Protein AF-A0A175WHI4-F1 (afdb_monomer_lite)

Secondary structure (DSSP, 8-state):
---HHHHHHHHHHHHHHHHHHHH-TTS---HHHHHHHHHHHHHHHHHHHHHHHHH--HHHHHHHHHHH----S---------------PPPEEETTEEE-HHHHHHHHHHHHHHHHHHHHHHHHHHHHHHHHS---THHHHHSPPHHHHHHHHHHHHHHHHHHHHHHH-

Structure (mmCIF, N/CA/C/O backbone):
data_AF-A0A175WHI4-F1
#
_entry.id   AF-A0A175WHI4-F1
#
loop_
_atom_site.group_PDB
_atom_site.id
_atom_site.type_symbol
_atom_site.label_atom_id
_atom_site.label_alt_id
_atom_site.label_comp_id
_atom_site.label_asym_id
_atom_site.label_entity_id
_atom_site.label_seq_id
_atom_site.pdbx_PDB_ins_code
_atom_site.Cartn_x
_atom_site.Cartn_y
_atom_site.Cartn_z
_atom_site.occupancy
_atom_site.B_iso_or_equiv
_atom_site.auth_seq_id
_atom_site.auth_comp_id
_atom_site.auth_asym_id
_atom_site.auth_atom_id
_atom_site.pdbx_PDB_model_num
ATOM 1 N N . MET A 1 1 ? 3.659 -3.021 -19.270 1.00 61.06 1 MET A N 1
ATOM 2 C CA . MET A 1 1 ? 3.937 -1.779 -18.520 1.00 61.06 1 MET A CA 1
ATOM 3 C C . MET A 1 1 ? 3.034 -1.770 -17.300 1.00 61.06 1 MET A C 1
ATOM 5 O O . MET A 1 1 ? 1.854 -2.047 -17.476 1.00 61.06 1 MET A O 1
ATOM 9 N N . ILE A 1 2 ? 3.566 -1.547 -16.096 1.00 64.81 2 ILE A N 1
ATOM 10 C CA . ILE A 1 2 ? 2.748 -1.369 -14.886 1.00 64.81 2 ILE A CA 1
ATOM 11 C C . ILE A 1 2 ? 2.566 0.144 -14.706 1.00 64.81 2 ILE A C 1
ATOM 13 O O . ILE A 1 2 ? 3.517 0.794 -14.267 1.00 64.81 2 ILE A O 1
ATOM 17 N N . PRO A 1 3 ? 1.419 0.732 -15.092 1.00 72.88 3 PRO A N 1
ATOM 18 C CA . PRO A 1 3 ? 1.206 2.167 -14.945 1.00 72.88 3 PRO A CA 1
ATOM 19 C C . PRO A 1 3 ? 1.109 2.507 -13.457 1.00 72.88 3 PRO A C 1
ATOM 21 O O . PRO A 1 3 ? 0.132 2.144 -12.796 1.00 72.88 3 PRO A O 1
ATOM 24 N N . LEU A 1 4 ? 2.134 3.180 -12.924 1.00 76.69 4 LEU A N 1
ATOM 25 C CA . LEU A 1 4 ? 2.163 3.575 -11.516 1.00 76.69 4 LEU A CA 1
ATOM 26 C C . LEU A 1 4 ? 0.951 4.458 -11.184 1.00 76.69 4 LEU A C 1
ATOM 28 O O . LEU A 1 4 ? 0.309 4.238 -10.163 1.00 76.69 4 LEU A O 1
ATOM 32 N N . ASP A 1 5 ? 0.553 5.337 -12.104 1.00 80.19 5 ASP A N 1
ATOM 33 C CA . ASP A 1 5 ? -0.641 6.181 -11.989 1.00 80.19 5 ASP A CA 1
ATOM 34 C C . ASP A 1 5 ? -1.912 5.391 -11.685 1.00 80.19 5 ASP A C 1
ATOM 36 O O . ASP A 1 5 ? -2.684 5.770 -10.808 1.00 80.19 5 ASP A O 1
ATOM 40 N N . SER A 1 6 ? -2.127 4.254 -12.351 1.00 82.31 6 SER A N 1
ATOM 41 C CA . SER A 1 6 ? -3.312 3.429 -12.097 1.00 82.31 6 SER A CA 1
ATOM 42 C C . SER A 1 6 ? -3.273 2.781 -10.713 1.00 82.31 6 SER A C 1
ATOM 44 O O . SER A 1 6 ? -4.315 2.624 -10.077 1.00 82.31 6 SER A O 1
ATOM 46 N N . ILE A 1 7 ? -2.081 2.421 -10.227 1.00 82.69 7 ILE A N 1
ATOM 47 C CA . ILE A 1 7 ? -1.903 1.894 -8.867 1.00 82.69 7 ILE A CA 1
ATOM 48 C C . ILE A 1 7 ? -2.206 2.991 -7.848 1.00 82.69 7 ILE A C 1
ATOM 50 O O . ILE A 1 7 ? -2.937 2.746 -6.889 1.00 82.69 7 ILE A O 1
ATOM 54 N N . LEU A 1 8 ? -1.698 4.203 -8.072 1.00 84.88 8 LEU A N 1
ATOM 55 C CA . LEU A 1 8 ? -1.925 5.346 -7.191 1.00 84.88 8 LEU A CA 1
ATOM 56 C C . LEU A 1 8 ? -3.381 5.790 -7.188 1.00 84.88 8 LEU A C 1
ATOM 58 O O . LEU A 1 8 ? -3.920 6.082 -6.125 1.00 84.88 8 LEU A O 1
ATOM 62 N N . GLN A 1 9 ? -4.043 5.779 -8.342 1.00 86.69 9 GLN A N 1
ATOM 63 C CA . GLN A 1 9 ? -5.465 6.081 -8.438 1.00 86.69 9 GLN A CA 1
ATOM 64 C C . GLN A 1 9 ? -6.292 5.064 -7.647 1.00 86.69 9 GLN A C 1
ATOM 66 O O . GLN A 1 9 ? -7.146 5.455 -6.854 1.00 86.69 9 GLN A O 1
ATOM 71 N N . LEU A 1 10 ? -6.004 3.766 -7.799 1.00 85.44 10 LEU A N 1
ATOM 72 C CA . LEU A 1 10 ? -6.669 2.723 -7.019 1.00 85.44 10 LEU A CA 1
ATOM 73 C C . LEU A 1 10 ? -6.401 2.886 -5.516 1.00 85.44 10 LEU A C 1
ATOM 75 O O . LEU A 1 10 ? -7.321 2.756 -4.707 1.00 85.44 10 LEU A O 1
ATOM 79 N N . HIS A 1 11 ? -5.157 3.189 -5.144 1.00 87.25 11 HIS A N 1
ATOM 80 C CA . HIS A 1 11 ? -4.769 3.439 -3.761 1.00 87.25 11 HIS A CA 1
ATOM 81 C C . HIS A 1 11 ? -5.524 4.636 -3.167 1.00 87.25 11 HIS A C 1
ATOM 83 O O . HIS A 1 11 ? -6.087 4.532 -2.078 1.00 87.25 11 HIS A O 1
ATOM 89 N N . HIS A 1 12 ? -5.606 5.741 -3.908 1.00 89.38 12 HIS A N 1
ATOM 90 C CA . HIS A 1 12 ? -6.328 6.943 -3.511 1.00 89.38 12 HIS A CA 1
ATOM 91 C C . HIS A 1 12 ? -7.826 6.680 -3.340 1.00 89.38 12 HIS A C 1
ATOM 93 O O . HIS A 1 12 ? -8.388 7.014 -2.299 1.00 89.38 12 HIS A O 1
ATOM 99 N N . SER A 1 13 ? -8.464 6.008 -4.304 1.00 87.88 13 SER A N 1
ATOM 100 C CA . SER A 1 13 ? -9.877 5.628 -4.192 1.00 87.88 13 SER A CA 1
ATOM 101 C C . SER A 1 13 ? -10.137 4.737 -2.977 1.00 87.88 13 SER A C 1
ATOM 103 O O . SER A 1 13 ? -11.161 4.887 -2.315 1.00 87.88 13 SER A O 1
ATOM 105 N N . MET A 1 14 ? -9.209 3.836 -2.642 1.00 86.19 14 MET A N 1
ATOM 106 C CA . MET A 1 14 ? -9.327 3.013 -1.439 1.00 86.19 14 MET A CA 1
ATOM 107 C C . MET A 1 14 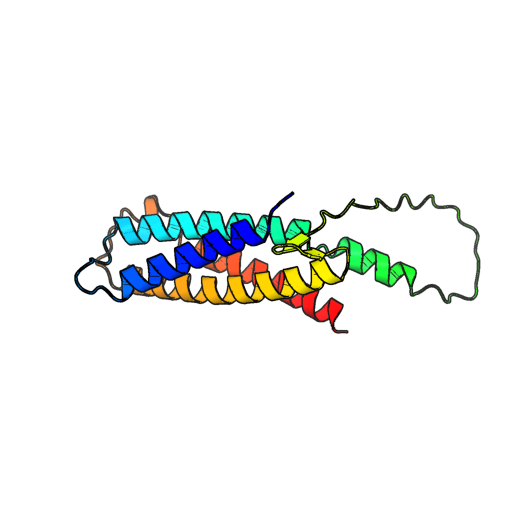? -9.233 3.853 -0.157 1.00 86.19 14 MET A C 1
ATOM 109 O O . MET A 1 14 ? -10.042 3.661 0.750 1.00 86.19 14 MET A O 1
ATOM 113 N N . ILE A 1 15 ? -8.282 4.792 -0.080 1.00 87.88 15 ILE A N 1
ATOM 114 C CA . ILE A 1 15 ? -8.155 5.725 1.053 1.00 87.88 15 ILE A CA 1
ATOM 115 C C . ILE A 1 15 ? -9.429 6.557 1.211 1.00 87.88 15 ILE A C 1
ATOM 117 O O . ILE A 1 15 ? -9.923 6.737 2.324 1.00 87.88 15 ILE A O 1
ATOM 121 N N . GLU A 1 16 ? -9.983 7.056 0.110 1.00 87.88 16 GLU A N 1
ATOM 122 C CA . GLU A 1 16 ? -11.205 7.851 0.139 1.00 87.88 16 GLU A CA 1
ATOM 123 C C . GLU A 1 16 ? -12.395 7.026 0.650 1.00 87.88 16 GLU A C 1
ATOM 125 O O . GLU A 1 16 ? -13.094 7.453 1.573 1.00 87.88 16 GLU A O 1
ATOM 130 N N . GLN A 1 17 ? -12.573 5.808 0.128 1.00 82.88 17 GLN A N 1
ATOM 131 C CA . GLN A 1 17 ? -13.596 4.872 0.600 1.00 82.88 17 GLN A CA 1
ATOM 132 C C . GLN A 1 17 ? -13.424 4.529 2.084 1.00 82.88 17 GLN A C 1
ATOM 134 O O . GLN A 1 17 ? -14.414 4.440 2.816 1.00 82.88 17 GLN A O 1
ATOM 139 N N . TRP A 1 18 ? -12.181 4.383 2.554 1.00 82.62 18 TRP A N 1
ATOM 140 C CA . TRP A 1 18 ? -11.881 4.194 3.971 1.00 82.62 18 TRP A CA 1
ATOM 141 C C . TRP A 1 18 ? -12.344 5.382 4.810 1.00 82.62 18 TRP A C 1
ATOM 143 O O . TRP A 1 18 ? -13.104 5.209 5.761 1.00 82.62 18 TRP A O 1
ATOM 153 N N . CYS A 1 19 ? -11.936 6.593 4.431 1.00 83.62 19 CYS A N 1
ATOM 154 C CA . CYS A 1 19 ? -12.279 7.817 5.149 1.00 83.62 19 CYS A CA 1
ATOM 155 C C . CYS A 1 19 ? -13.794 8.036 5.216 1.00 83.62 19 CYS A C 1
ATOM 157 O O . CYS A 1 19 ? -14.317 8.471 6.241 1.00 83.62 19 CYS A O 1
ATOM 159 N N . GLN A 1 20 ? -14.509 7.735 4.131 1.00 81.88 20 GLN A N 1
ATOM 160 C CA . GLN A 1 20 ? -15.968 7.820 4.092 1.00 81.88 20 GLN A CA 1
ATOM 161 C C . GLN A 1 20 ? -16.617 6.786 5.020 1.00 81.88 20 GLN A C 1
ATOM 163 O O . GLN A 1 20 ? -17.553 7.118 5.748 1.00 81.88 20 GLN A O 1
ATOM 168 N N . THR A 1 21 ? -16.089 5.560 5.039 1.00 77.31 21 THR A N 1
ATOM 169 C CA . THR A 1 21 ? -16.596 4.474 5.888 1.00 77.31 21 THR A CA 1
ATOM 170 C C . THR A 1 21 ? -16.397 4.785 7.370 1.00 77.31 21 THR A C 1
ATOM 172 O O . THR A 1 21 ? -17.349 4.727 8.140 1.00 77.31 21 THR A O 1
ATOM 175 N N . THR A 1 22 ? -15.185 5.164 7.779 1.00 72.94 22 THR A N 1
ATOM 176 C CA . THR A 1 22 ? -14.855 5.368 9.199 1.00 72.94 22 THR A CA 1
ATOM 177 C C . THR A 1 22 ? -15.503 6.609 9.802 1.00 72.94 22 THR A C 1
ATOM 179 O O . THR A 1 22 ? -15.859 6.604 10.980 1.00 72.94 22 THR A O 1
ATOM 182 N N . ARG A 1 23 ? -15.699 7.676 9.015 1.00 71.94 23 ARG A N 1
ATOM 183 C CA . ARG A 1 23 ? -16.383 8.898 9.479 1.00 71.94 23 ARG A CA 1
ATOM 184 C C . ARG A 1 23 ? -17.885 8.713 9.645 1.00 71.94 23 ARG A C 1
ATOM 186 O O . ARG A 1 23 ? -18.513 9.429 10.424 1.00 71.94 23 ARG A O 1
ATOM 193 N N . CYS A 1 24 ? -18.480 7.788 8.907 1.00 68.00 24 CYS A N 1
ATOM 194 C CA . CYS A 1 24 ? -19.913 7.601 8.925 1.00 68.00 24 CYS A CA 1
ATOM 195 C C . CYS A 1 24 ? -20.314 6.632 10.047 1.00 68.00 24 CYS A C 1
ATOM 197 O O . CYS A 1 24 ? -20.428 5.433 9.833 1.00 68.00 24 CYS A O 1
ATOM 199 N N . GLN A 1 25 ? -20.602 7.157 11.244 1.00 59.06 25 GLN A N 1
ATOM 200 C CA . GLN A 1 25 ? -21.051 6.347 12.395 1.00 59.06 25 GLN A CA 1
ATOM 201 C C . GLN A 1 25 ? -22.285 5.469 12.092 1.00 59.06 25 GLN A C 1
ATOM 203 O O . GLN A 1 25 ? -22.456 4.417 12.703 1.00 59.06 25 GLN A O 1
ATOM 208 N N . GLN A 1 26 ? -23.145 5.899 11.158 1.00 55.94 26 GLN A N 1
ATOM 209 C CA . GLN A 1 26 ? -24.334 5.157 10.715 1.00 55.94 26 GLN A CA 1
ATOM 210 C C . GLN A 1 26 ? -24.061 4.179 9.568 1.00 55.94 26 GLN A C 1
ATOM 212 O O . GLN A 1 26 ? -24.791 3.199 9.418 1.00 55.94 26 GLN A O 1
ATOM 217 N N . CYS A 1 27 ? -23.022 4.420 8.765 1.00 59.91 27 CYS A N 1
ATOM 218 C CA . CYS A 1 27 ? -22.547 3.470 7.772 1.00 59.91 27 CYS A CA 1
ATOM 219 C C . CYS A 1 27 ? -21.778 2.443 8.579 1.00 59.91 27 CYS A C 1
ATOM 221 O O . CYS A 1 27 ? -20.570 2.571 8.745 1.00 59.91 27 CYS A O 1
ATOM 223 N N . GLY A 1 28 ? -22.513 1.511 9.193 1.00 56.47 28 GLY A N 1
ATOM 224 C CA . GLY A 1 28 ? -21.943 0.545 10.112 1.00 56.47 28 GLY A CA 1
ATOM 225 C C . GLY A 1 28 ? -20.613 0.060 9.559 1.00 56.47 28 GLY A C 1
ATOM 226 O O . GLY A 1 28 ? -20.511 -0.234 8.362 1.00 56.47 28 GLY A O 1
ATOM 227 N N . ASN A 1 29 ? -19.597 0.006 10.419 1.00 63.72 29 ASN A N 1
ATOM 228 C CA . ASN A 1 29 ? -18.386 -0.770 10.185 1.00 63.72 29 ASN A CA 1
ATOM 229 C C . ASN A 1 29 ? -18.799 -2.243 10.098 1.00 63.72 29 ASN A C 1
ATOM 231 O O . ASN A 1 29 ? -18.515 -3.061 10.969 1.00 63.72 29 ASN A O 1
ATOM 235 N N . THR A 1 30 ? -19.600 -2.546 9.080 1.00 69.56 30 THR A N 1
ATOM 236 C CA . THR A 1 30 ? -20.211 -3.826 8.874 1.00 69.56 30 THR A CA 1
ATOM 237 C C . THR A 1 30 ? -19.092 -4.732 8.449 1.00 69.56 30 THR A C 1
ATOM 239 O O . THR A 1 30 ? -18.139 -4.344 7.764 1.00 69.56 30 THR A O 1
ATOM 242 N N . TRP A 1 31 ? -19.251 -5.978 8.834 1.00 72.75 31 TRP A N 1
ATOM 243 C CA . TRP A 1 31 ? -18.389 -7.044 8.402 1.00 72.75 31 TRP A CA 1
ATOM 244 C C . TRP A 1 31 ? -18.042 -7.008 6.908 1.00 72.75 31 TRP A C 1
ATOM 246 O O . TRP A 1 31 ? -16.882 -7.150 6.519 1.00 72.75 31 TRP A O 1
ATOM 256 N N . ASN A 1 32 ? -19.056 -6.784 6.072 1.00 77.31 32 ASN A N 1
ATOM 257 C CA . ASN A 1 32 ? -18.904 -6.754 4.625 1.00 77.31 32 ASN A CA 1
ATOM 258 C C . ASN A 1 32 ? -17.972 -5.627 4.181 1.00 77.31 32 ASN A C 1
ATOM 260 O O . ASN A 1 32 ? -17.174 -5.832 3.269 1.00 77.31 32 ASN A O 1
ATOM 264 N N . THR A 1 33 ? -18.024 -4.478 4.856 1.00 78.31 33 THR A N 1
ATOM 265 C CA . THR A 1 33 ? -17.148 -3.345 4.568 1.00 78.31 33 THR A CA 1
ATOM 266 C C . THR A 1 33 ? -15.699 -3.663 4.934 1.00 78.31 33 THR A C 1
ATOM 268 O O . THR A 1 33 ? -14.820 -3.529 4.087 1.00 78.31 33 THR A O 1
ATOM 271 N N . ILE A 1 34 ? -15.444 -4.191 6.139 1.00 77.75 34 ILE A N 1
ATOM 272 C CA . ILE A 1 34 ? -14.090 -4.588 6.583 1.00 77.75 34 ILE A CA 1
ATOM 273 C C . ILE A 1 34 ? -13.500 -5.647 5.637 1.00 77.75 34 ILE A C 1
ATOM 275 O O . ILE A 1 34 ? -12.347 -5.546 5.209 1.00 77.75 34 ILE A O 1
ATOM 279 N N . LYS A 1 35 ? -14.306 -6.646 5.257 1.00 79.31 35 LYS A N 1
ATOM 280 C CA . LYS A 1 35 ? -13.912 -7.703 4.315 1.00 79.31 35 LYS A CA 1
ATOM 281 C C . LYS A 1 35 ? -13.612 -7.147 2.921 1.00 79.31 35 LYS A C 1
ATOM 283 O O . LYS A 1 35 ? -12.637 -7.570 2.301 1.00 79.31 35 LYS A O 1
ATOM 288 N N . ALA A 1 36 ? -14.427 -6.220 2.419 1.00 82.44 36 ALA A N 1
ATOM 289 C CA . ALA A 1 36 ? -14.201 -5.581 1.126 1.00 82.44 36 ALA A CA 1
ATOM 290 C C . ALA A 1 36 ? -12.898 -4.773 1.130 1.00 82.44 36 ALA A C 1
ATOM 292 O O . ALA A 1 36 ? -12.063 -4.964 0.249 1.00 82.44 36 ALA A O 1
ATOM 293 N N . LEU A 1 37 ? -12.686 -3.954 2.159 1.00 83.00 37 LEU A N 1
ATOM 294 C CA . LEU A 1 37 ? -11.492 -3.125 2.299 1.00 83.00 37 LEU A CA 1
ATOM 295 C C . LEU A 1 37 ? -10.224 -3.966 2.441 1.00 83.00 37 LEU A C 1
ATOM 297 O O . LEU A 1 37 ? -9.248 -3.704 1.750 1.00 83.00 37 LEU A O 1
ATOM 301 N N . THR A 1 38 ? -10.267 -5.050 3.220 1.00 82.69 38 THR A N 1
ATOM 302 C CA . THR A 1 38 ? -9.129 -5.976 3.355 1.00 82.69 38 THR A CA 1
ATOM 303 C C . THR A 1 38 ? -8.764 -6.615 2.009 1.00 82.69 38 THR A C 1
ATOM 305 O O . THR A 1 38 ? -7.588 -6.690 1.655 1.00 82.69 38 THR A O 1
ATOM 308 N N . LYS A 1 39 ? -9.762 -7.020 1.209 1.00 85.38 39 LYS A N 1
ATOM 309 C CA . LYS A 1 39 ? -9.536 -7.572 -0.140 1.00 85.38 39 LYS A CA 1
ATOM 310 C C . LYS A 1 39 ? -8.974 -6.543 -1.119 1.00 85.38 39 LYS A C 1
ATOM 312 O O . LYS A 1 39 ? -8.175 -6.901 -1.982 1.00 85.38 39 LYS A O 1
ATOM 317 N N . VAL A 1 40 ? -9.418 -5.290 -1.042 1.00 85.56 40 VAL A N 1
ATOM 318 C CA . VAL A 1 40 ? -8.868 -4.219 -1.886 1.00 85.56 40 VAL A CA 1
ATOM 319 C C . VAL A 1 40 ? -7.432 -3.911 -1.461 1.00 85.56 40 VAL A C 1
ATOM 321 O O . VAL A 1 40 ? -6.564 -3.862 -2.330 1.00 85.56 40 VAL A O 1
ATOM 324 N N . SER A 1 41 ? -7.155 -3.832 -0.156 1.00 86.56 41 SER A N 1
ATOM 325 C CA . SER A 1 41 ? -5.798 -3.691 0.384 1.00 86.56 41 SER A CA 1
ATOM 326 C C . SER A 1 41 ? -4.858 -4.777 -0.120 1.00 86.56 41 SER A C 1
ATOM 328 O O . SER A 1 41 ? -3.768 -4.473 -0.589 1.00 86.56 41 SER A O 1
ATOM 330 N N . GLU A 1 42 ? -5.284 -6.041 -0.106 1.00 87.31 42 GLU A N 1
ATOM 331 C CA . GLU A 1 42 ? -4.476 -7.150 -0.620 1.00 87.31 42 GLU A CA 1
ATOM 332 C C . GLU A 1 42 ? -4.092 -6.961 -2.098 1.00 87.31 42 GLU A C 1
ATOM 334 O O . GLU A 1 42 ? -2.941 -7.186 -2.481 1.00 87.31 42 GLU A O 1
ATOM 339 N N . LYS A 1 43 ? -5.033 -6.494 -2.928 1.00 88.06 43 LYS A N 1
ATOM 340 C CA . LYS A 1 43 ? -4.768 -6.194 -4.343 1.00 88.06 43 LYS A CA 1
ATOM 341 C C . LYS A 1 43 ? -3.805 -5.023 -4.504 1.00 88.06 43 LYS A C 1
ATOM 343 O O . LYS A 1 43 ? -2.889 -5.105 -5.315 1.00 88.06 43 LYS A O 1
ATOM 348 N N . VAL A 1 44 ? -4.000 -3.952 -3.738 1.00 87.88 44 VAL A N 1
ATOM 349 C CA . VAL A 1 44 ? -3.131 -2.768 -3.768 1.00 87.88 44 VAL A CA 1
ATOM 350 C C . VAL A 1 44 ? -1.708 -3.129 -3.331 1.00 87.88 44 VAL A C 1
ATOM 352 O O . VAL A 1 44 ? -0.753 -2.748 -4.000 1.00 87.88 44 VAL A O 1
ATOM 355 N N . ILE A 1 45 ? -1.559 -3.941 -2.284 1.00 88.56 45 ILE A N 1
ATOM 356 C CA . ILE A 1 45 ? -0.267 -4.475 -1.832 1.00 88.56 45 ILE A CA 1
ATOM 357 C C . ILE A 1 45 ? 0.415 -5.278 -2.939 1.00 88.56 45 ILE A C 1
ATOM 359 O O . ILE A 1 45 ? 1.584 -5.038 -3.223 1.00 88.56 45 ILE A O 1
ATOM 363 N N . ALA A 1 46 ? -0.302 -6.195 -3.595 1.00 89.00 46 ALA A N 1
ATOM 364 C CA . ALA A 1 46 ? 0.262 -6.986 -4.688 1.00 89.00 46 ALA A CA 1
ATOM 365 C C . ALA A 1 46 ? 0.706 -6.112 -5.877 1.00 89.00 46 ALA A C 1
ATOM 367 O O . ALA A 1 46 ? 1.723 -6.390 -6.512 1.00 89.00 46 ALA A O 1
ATOM 368 N N . LEU A 1 47 ? -0.031 -5.034 -6.164 1.00 87.88 47 LEU A N 1
ATOM 369 C CA . LEU A 1 47 ? 0.336 -4.069 -7.198 1.00 87.88 47 LEU A CA 1
ATOM 370 C C . LEU A 1 47 ? 1.581 -3.263 -6.818 1.00 87.88 47 LEU A C 1
ATOM 372 O O . LEU A 1 47 ? 2.465 -3.106 -7.658 1.00 87.88 47 LEU A O 1
ATOM 376 N N . PHE A 1 48 ? 1.692 -2.801 -5.570 1.00 87.94 48 PHE A N 1
ATOM 377 C CA . PHE A 1 48 ? 2.907 -2.138 -5.091 1.00 87.94 48 PHE A CA 1
ATOM 378 C C . PHE A 1 48 ? 4.110 -3.076 -5.093 1.00 87.94 48 PHE A C 1
ATOM 380 O O . PHE A 1 48 ? 5.192 -2.668 -5.501 1.00 87.94 48 PHE A O 1
ATOM 387 N N . GLU A 1 49 ? 3.925 -4.341 -4.720 1.00 86.75 49 GLU A N 1
ATOM 388 C CA . GLU A 1 49 ? 4.979 -5.351 -4.774 1.00 86.75 49 GLU A CA 1
ATOM 389 C C . GLU A 1 49 ? 5.515 -5.510 -6.203 1.00 86.75 49 GLU A C 1
ATOM 391 O O . GLU A 1 49 ? 6.729 -5.448 -6.422 1.00 86.75 49 GLU A O 1
ATOM 396 N N . ALA A 1 50 ? 4.614 -5.628 -7.183 1.00 84.19 50 ALA A N 1
ATOM 397 C CA . ALA A 1 50 ? 4.966 -5.712 -8.596 1.00 84.19 50 ALA A CA 1
ATOM 398 C C . ALA A 1 50 ? 5.620 -4.421 -9.123 1.00 84.19 50 ALA A C 1
ATOM 400 O O . ALA A 1 50 ? 6.604 -4.493 -9.860 1.00 84.19 50 ALA A O 1
ATOM 401 N N . ALA A 1 51 ? 5.115 -3.247 -8.730 1.00 82.00 51 ALA A N 1
ATOM 402 C CA . ALA A 1 51 ? 5.687 -1.959 -9.116 1.00 82.00 51 ALA A CA 1
ATOM 403 C C . ALA A 1 51 ? 7.102 -1.780 -8.558 1.00 82.00 51 ALA A C 1
ATOM 405 O O . ALA A 1 51 ? 8.016 -1.450 -9.309 1.00 82.00 51 ALA A O 1
ATOM 406 N N . SER A 1 52 ? 7.318 -2.071 -7.275 1.00 80.19 52 SER A N 1
ATOM 407 C CA . SER A 1 52 ? 8.656 -2.058 -6.690 1.00 80.19 52 SER A CA 1
ATOM 408 C C . SER A 1 52 ? 9.590 -3.010 -7.433 1.00 80.19 52 SER A C 1
ATOM 410 O O . SER A 1 52 ? 10.673 -2.608 -7.819 1.00 80.19 52 SER A O 1
ATOM 412 N N . HIS A 1 53 ? 9.168 -4.237 -7.749 1.00 78.69 53 HIS A N 1
ATOM 413 C CA . HIS A 1 53 ? 10.016 -5.140 -8.536 1.00 78.69 53 HIS A CA 1
ATOM 414 C C . HIS A 1 53 ? 10.371 -4.596 -9.930 1.00 78.69 53 HIS A C 1
ATOM 416 O O . HIS A 1 53 ? 11.487 -4.815 -10.401 1.00 78.69 53 HIS A O 1
ATOM 422 N N . ALA A 1 54 ? 9.448 -3.887 -10.585 1.00 75.12 54 ALA A N 1
ATOM 423 C CA . ALA A 1 54 ? 9.668 -3.329 -11.917 1.00 75.12 54 ALA A CA 1
ATOM 424 C C . ALA A 1 54 ? 10.621 -2.120 -11.916 1.00 75.12 54 ALA A C 1
ATOM 426 O O . ALA A 1 54 ? 11.429 -1.986 -12.837 1.00 75.12 54 ALA A O 1
ATOM 427 N N . TYR A 1 55 ? 10.537 -1.255 -10.902 1.00 72.38 55 TYR A N 1
ATOM 428 C CA . TYR A 1 55 ? 11.258 0.024 -10.873 1.00 72.38 55 TYR A CA 1
ATOM 429 C C . TYR A 1 55 ? 12.474 0.025 -9.938 1.00 72.38 55 TYR A C 1
ATOM 431 O O . TYR A 1 55 ? 13.468 0.692 -10.220 1.00 72.38 55 TYR A O 1
ATOM 439 N N . THR A 1 56 ? 12.430 -0.759 -8.862 1.00 68.69 56 THR A N 1
ATOM 440 C CA . THR A 1 56 ? 13.390 -0.738 -7.758 1.00 68.69 56 THR A CA 1
ATOM 441 C C . THR A 1 56 ? 14.083 -2.105 -7.679 1.00 68.69 56 THR A C 1
ATOM 443 O O . THR A 1 56 ? 13.685 -3.043 -6.996 1.00 68.69 56 THR A O 1
ATOM 446 N N . THR A 1 57 ? 15.110 -2.298 -8.505 1.00 63.25 57 THR A N 1
ATOM 447 C CA . THR A 1 57 ? 15.908 -3.539 -8.496 1.00 63.25 57 THR A CA 1
ATOM 448 C C . THR A 1 57 ? 17.335 -3.262 -8.058 1.00 63.25 57 THR A C 1
ATOM 450 O O . THR A 1 57 ? 18.090 -2.562 -8.738 1.00 63.25 57 THR A O 1
ATOM 453 N N . LYS A 1 58 ? 17.710 -3.887 -6.935 1.00 57.53 58 LYS A N 1
ATOM 454 C CA . LYS A 1 58 ? 19.063 -3.940 -6.363 1.00 57.53 58 LYS A CA 1
ATOM 455 C C . LYS A 1 58 ? 20.127 -4.407 -7.362 1.00 57.53 58 LYS A C 1
ATOM 457 O O . LYS A 1 58 ? 21.267 -3.964 -7.271 1.00 57.53 58 LYS A O 1
ATOM 462 N N . GLU A 1 59 ? 19.764 -5.268 -8.316 1.00 56.28 59 GLU A N 1
ATOM 463 C CA . GLU A 1 59 ? 20.678 -5.770 -9.353 1.00 56.28 59 GLU A CA 1
ATOM 464 C C . GLU A 1 59 ? 21.298 -4.628 -10.167 1.00 56.28 59 GLU A C 1
ATOM 466 O O . GLU A 1 59 ? 22.510 -4.614 -10.360 1.00 56.28 59 GLU A O 1
ATOM 471 N N . TYR A 1 60 ? 20.524 -3.602 -10.536 1.00 54.59 60 TYR A N 1
ATOM 472 C CA . TYR A 1 60 ? 21.073 -2.438 -11.238 1.00 54.59 60 TYR A CA 1
ATOM 473 C C . TYR A 1 60 ? 22.046 -1.639 -10.362 1.00 54.59 60 TYR A C 1
ATOM 475 O O . TYR A 1 60 ? 23.129 -1.286 -10.819 1.00 54.59 60 TYR A O 1
ATOM 483 N N . LEU A 1 61 ? 21.702 -1.401 -9.090 1.00 55.91 61 LEU A N 1
ATOM 484 C CA . LEU A 1 61 ? 22.578 -0.675 -8.163 1.00 55.91 61 LEU A CA 1
ATOM 485 C C . LEU A 1 61 ? 23.895 -1.428 -7.919 1.00 55.91 61 LEU A C 1
ATOM 487 O O . LEU A 1 61 ? 24.960 -0.815 -7.896 1.00 55.91 61 LEU A O 1
ATOM 491 N N . MET A 1 62 ? 23.839 -2.760 -7.813 1.00 55.81 62 MET A N 1
ATOM 492 C CA . MET A 1 62 ? 25.027 -3.616 -7.701 1.00 55.81 62 MET A CA 1
ATOM 493 C C . MET A 1 62 ? 25.880 -3.578 -8.978 1.00 55.81 62 MET A C 1
ATOM 495 O O . MET A 1 62 ? 27.104 -3.502 -8.897 1.00 55.81 62 MET A O 1
ATOM 499 N N . HIS A 1 63 ? 25.260 -3.591 -10.163 1.00 53.06 63 HIS A N 1
ATOM 500 C CA . HIS A 1 63 ? 25.995 -3.497 -11.427 1.00 53.06 63 HIS A CA 1
ATOM 501 C C . HIS A 1 63 ? 26.593 -2.102 -11.661 1.00 53.06 63 HIS A C 1
ATOM 503 O O . HIS A 1 63 ? 27.717 -1.998 -12.155 1.00 53.06 63 HIS A O 1
ATOM 509 N N . LYS A 1 64 ? 25.897 -1.033 -11.259 1.00 50.03 64 LYS A N 1
ATOM 510 C CA . LYS A 1 64 ? 26.392 0.345 -11.375 1.00 50.03 64 LYS A CA 1
ATOM 511 C C . LYS A 1 64 ? 27.560 0.607 -10.421 1.00 50.03 64 LYS A C 1
ATOM 513 O O . LYS A 1 64 ? 28.556 1.192 -10.847 1.00 50.03 64 LYS A O 1
ATOM 518 N N . SER A 1 65 ? 27.498 0.107 -9.181 1.00 50.53 65 SER A N 1
ATOM 519 C CA . SER A 1 65 ? 28.610 0.246 -8.227 1.00 50.53 65 SER A CA 1
ATOM 520 C C . SER A 1 65 ? 29.863 -0.516 -8.680 1.00 50.53 65 SER A C 1
ATOM 522 O O . SER A 1 65 ? 30.975 0.002 -8.555 1.00 50.53 65 SER A O 1
ATOM 524 N N . LEU A 1 66 ? 29.705 -1.688 -9.312 1.00 48.00 66 LEU A N 1
ATOM 525 C CA . LEU A 1 66 ? 30.824 -2.399 -9.941 1.00 48.00 66 LEU A CA 1
ATOM 526 C C . LEU A 1 66 ? 31.403 -1.653 -11.152 1.00 48.00 66 LEU A C 1
ATOM 528 O O . LEU A 1 66 ? 32.612 -1.707 -11.372 1.00 48.00 66 LEU A O 1
ATOM 532 N N . GLY A 1 67 ? 30.571 -0.937 -11.914 1.00 45.66 67 GLY A N 1
ATOM 533 C CA . GLY A 1 67 ? 31.014 -0.144 -13.063 1.00 45.66 67 GLY A CA 1
ATOM 534 C C . GLY A 1 67 ? 31.893 1.055 -12.689 1.00 45.66 67 GLY A C 1
ATOM 535 O O . GLY A 1 67 ? 32.778 1.423 -13.457 1.00 45.66 67 GLY A O 1
ATOM 536 N N . GLN A 1 68 ? 31.701 1.640 -11.502 1.00 43.50 68 GLN A N 1
ATOM 537 C CA . GLN A 1 68 ? 32.471 2.807 -11.051 1.00 43.50 68 GLN A CA 1
ATOM 538 C C . GLN A 1 68 ? 33.706 2.462 -10.197 1.00 43.50 68 GLN A C 1
ATOM 540 O O . GLN A 1 68 ? 34.574 3.314 -10.017 1.00 43.50 68 GLN A O 1
ATOM 545 N N . SER A 1 69 ? 33.859 1.218 -9.727 1.00 38.28 69 SER A N 1
ATOM 546 C CA . SER A 1 69 ? 34.965 0.807 -8.841 1.00 38.28 69 SER A CA 1
ATOM 547 C C . SER A 1 69 ? 36.093 0.031 -9.544 1.00 38.28 69 SER A C 1
ATOM 549 O O . SER A 1 69 ? 36.634 -0.943 -9.021 1.00 38.28 69 SER A O 1
ATOM 551 N N . ARG A 1 70 ? 36.500 0.448 -10.749 1.00 39.34 70 ARG A N 1
ATOM 552 C CA . ARG A 1 70 ? 37.709 -0.093 -11.404 1.00 39.34 70 ARG A CA 1
ATOM 553 C C . ARG A 1 70 ? 38.691 0.993 -11.828 1.00 39.34 70 ARG A C 1
ATOM 555 O O . ARG A 1 70 ? 39.174 1.035 -12.949 1.00 39.34 70 ARG A O 1
ATOM 562 N N . GLY A 1 71 ? 39.091 1.799 -10.851 1.00 36.38 71 GLY A N 1
ATOM 563 C CA . GLY A 1 71 ? 40.459 2.312 -10.780 1.00 36.38 71 GLY A CA 1
ATOM 564 C C . GLY A 1 71 ? 41.391 1.250 -10.185 1.00 36.38 71 GLY A C 1
ATOM 565 O O . GLY A 1 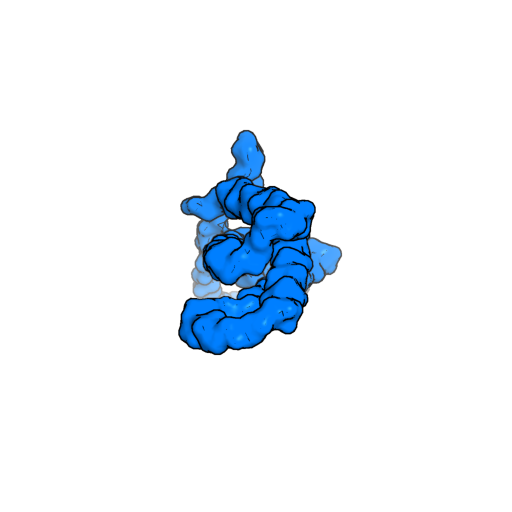71 ? 41.978 1.476 -9.134 1.00 36.38 71 GLY A O 1
ATOM 566 N N . GLN A 1 72 ? 41.480 0.060 -10.791 1.00 37.47 72 GLN A N 1
ATOM 567 C CA . GLN A 1 72 ? 42.459 -0.957 -10.395 1.00 37.47 72 GLN A CA 1
ATOM 568 C C . GLN A 1 72 ? 43.582 -0.991 -11.429 1.00 37.47 72 GLN A C 1
ATOM 570 O O . GLN A 1 72 ? 43.427 -1.484 -12.541 1.00 37.47 72 GLN A O 1
ATOM 575 N N . LEU A 1 73 ? 44.715 -0.431 -11.012 1.00 40.81 73 LEU A N 1
ATOM 576 C CA . LEU A 1 73 ? 45.984 -0.236 -11.717 1.00 40.81 73 LEU A CA 1
ATOM 577 C C . LEU A 1 73 ? 46.708 -1.519 -12.168 1.00 40.81 73 LEU A C 1
ATOM 579 O O . LEU A 1 73 ? 47.894 -1.468 -12.475 1.00 40.81 73 LEU A O 1
ATOM 583 N N . PHE A 1 74 ? 46.036 -2.666 -12.244 1.00 35.59 74 PHE A N 1
ATOM 584 C CA . PHE A 1 74 ? 46.663 -3.909 -12.680 1.00 35.59 74 PHE A CA 1
ATOM 585 C C . PHE A 1 74 ? 45.696 -4.697 -13.551 1.00 35.59 74 PHE A C 1
ATOM 587 O O . PHE A 1 74 ? 44.710 -5.246 -13.069 1.00 35.59 74 PHE A O 1
ATOM 594 N N . SER A 1 75 ? 45.997 -4.729 -14.847 1.00 31.97 75 SER A N 1
ATOM 595 C CA . SER A 1 75 ? 45.316 -5.541 -15.847 1.00 31.97 75 SER A CA 1
ATOM 596 C C . SER A 1 75 ? 45.860 -6.972 -15.818 1.00 31.97 75 SER A C 1
ATOM 598 O O . SER A 1 75 ? 46.986 -7.196 -16.261 1.00 31.97 75 SER A O 1
ATOM 600 N N . PRO A 1 76 ? 45.069 -7.962 -15.384 1.00 35.94 76 PRO A N 1
ATOM 601 C CA . PRO A 1 76 ? 45.138 -9.285 -15.969 1.00 35.94 76 PRO A CA 1
ATOM 602 C C . PRO A 1 76 ? 43.916 -9.474 -16.865 1.00 35.94 76 PRO A C 1
ATOM 604 O O . PRO A 1 76 ? 42.767 -9.469 -16.421 1.00 35.94 76 PRO A O 1
ATOM 607 N N . THR A 1 77 ? 44.204 -9.610 -18.153 1.00 35.06 77 THR A N 1
ATOM 608 C CA . THR A 1 77 ? 43.285 -9.977 -19.224 1.00 35.06 77 THR A CA 1
ATOM 609 C C . THR A 1 77 ? 42.666 -11.333 -18.895 1.00 35.06 77 THR A C 1
ATOM 611 O O . THR A 1 77 ? 43.280 -12.378 -19.090 1.00 35.06 77 THR A O 1
ATOM 614 N N . LEU A 1 78 ? 41.456 -11.322 -18.353 1.00 40.91 78 LEU A N 1
ATOM 615 C CA . LEU A 1 78 ? 40.586 -12.486 -18.334 1.00 40.91 78 LEU A CA 1
ATOM 616 C C . LEU A 1 78 ? 39.271 -12.027 -18.941 1.00 40.91 78 LEU A C 1
ATOM 618 O O . LEU A 1 78 ? 38.451 -11.380 -18.289 1.00 40.91 78 LEU A O 1
ATOM 622 N N . GLU A 1 79 ? 39.138 -12.321 -20.232 1.00 38.12 79 GLU A N 1
ATOM 623 C CA . GLU A 1 79 ? 37.901 -12.271 -21.003 1.00 38.12 79 GLU A CA 1
ATOM 624 C C . GLU A 1 79 ? 36.912 -13.258 -20.375 1.00 38.12 79 GLU A C 1
ATOM 626 O O . GLU A 1 79 ? 36.706 -14.372 -20.839 1.00 38.12 79 GLU A O 1
ATOM 631 N N . THR A 1 80 ? 36.339 -12.887 -19.236 1.00 40.94 80 THR A N 1
ATOM 632 C CA . THR A 1 80 ? 35.063 -13.454 -18.829 1.00 40.94 80 THR A CA 1
ATOM 633 C C . THR A 1 80 ? 34.032 -12.565 -19.483 1.00 40.94 80 THR A C 1
ATOM 635 O O . THR A 1 80 ? 33.828 -11.431 -19.039 1.00 40.94 80 THR A O 1
ATOM 638 N N . GLU A 1 81 ? 33.464 -13.074 -20.577 1.00 41.00 81 GLU A N 1
ATOM 639 C CA . GLU A 1 81 ? 32.220 -12.622 -21.189 1.00 41.00 81 GLU A CA 1
ATOM 640 C C . GLU A 1 81 ? 31.186 -12.433 -20.078 1.00 41.00 81 GLU A C 1
ATOM 642 O O . GLU A 1 81 ? 30.437 -13.327 -19.692 1.00 41.00 81 GLU A O 1
ATOM 647 N N . SER A 1 82 ? 31.205 -11.251 -19.480 1.00 43.56 82 SER A N 1
ATOM 648 C CA . SER A 1 82 ? 30.199 -10.821 -18.538 1.00 43.56 82 SER A CA 1
ATOM 649 C C . SER A 1 82 ? 29.060 -10.397 -19.435 1.00 43.56 82 SER A C 1
ATOM 651 O O . SER A 1 82 ? 28.982 -9.249 -19.865 1.00 43.56 82 SER A O 1
ATOM 653 N N . SER A 1 83 ? 28.215 -11.367 -19.786 1.00 39.56 83 SER A N 1
ATOM 654 C CA . SER A 1 83 ? 26.894 -11.098 -20.324 1.00 39.56 83 SER A CA 1
ATOM 655 C C . SER A 1 83 ? 26.159 -10.283 -19.261 1.00 39.56 83 SER A C 1
ATOM 657 O O . SER A 1 83 ? 25.526 -10.832 -18.357 1.00 39.56 83 SER A O 1
ATOM 659 N N . SER A 1 84 ? 26.323 -8.962 -19.291 1.00 44.19 84 SER A N 1
ATOM 660 C CA . SER A 1 84 ? 25.508 -8.071 -18.492 1.00 44.19 84 SER A CA 1
ATOM 661 C C . SER A 1 84 ? 24.104 -8.211 -19.056 1.00 44.19 84 SER A C 1
ATOM 663 O O . SER A 1 84 ? 23.793 -7.757 -20.157 1.00 44.19 84 SER A O 1
ATOM 665 N N . VAL A 1 85 ? 23.262 -8.946 -18.334 1.00 37.62 85 VAL A N 1
ATOM 666 C CA . VAL A 1 85 ? 21.835 -8.988 -18.621 1.00 37.62 85 VAL A CA 1
ATOM 667 C C . VAL A 1 85 ? 21.342 -7.571 -18.372 1.00 37.62 85 VAL A C 1
ATOM 669 O O . VAL A 1 85 ? 21.100 -7.159 -17.241 1.00 37.62 85 VAL A O 1
ATOM 672 N N . THR A 1 86 ? 21.274 -6.783 -19.438 1.00 40.56 86 THR A N 1
ATOM 673 C CA . THR A 1 86 ? 20.632 -5.478 -19.425 1.00 40.56 86 THR A CA 1
ATOM 674 C C . THR A 1 86 ? 19.143 -5.769 -19.352 1.00 40.56 86 THR A C 1
ATOM 676 O O . THR A 1 86 ? 18.475 -5.976 -20.361 1.00 40.56 86 THR A O 1
ATOM 679 N N . VAL A 1 87 ? 18.630 -5.891 -18.127 1.00 45.94 87 VAL A N 1
ATOM 680 C CA . VAL A 1 87 ? 17.192 -5.961 -17.882 1.00 45.94 87 VAL A CA 1
ATOM 681 C C . VAL A 1 87 ? 16.609 -4.668 -18.442 1.00 45.94 87 VAL A C 1
ATOM 683 O O . VAL A 1 87 ? 16.835 -3.596 -17.884 1.00 45.94 87 VAL A O 1
ATOM 686 N N . ALA A 1 88 ? 15.923 -4.756 -19.582 1.00 49.31 88 ALA A N 1
ATOM 687 C CA . ALA A 1 88 ? 15.250 -3.616 -20.185 1.00 49.31 88 ALA A CA 1
ATOM 688 C C . ALA A 1 88 ? 14.225 -3.084 -19.175 1.00 49.31 88 ALA A C 1
ATOM 690 O O . ALA A 1 88 ? 13.203 -3.730 -18.919 1.00 49.31 88 ALA A O 1
ATOM 691 N N . ARG A 1 89 ? 14.531 -1.945 -18.541 1.00 61.81 89 ARG A N 1
ATOM 692 C CA . ARG A 1 89 ? 13.626 -1.335 -17.569 1.00 61.81 89 ARG A CA 1
ATOM 693 C C . ARG A 1 89 ? 12.420 -0.747 -18.279 1.00 61.81 89 ARG A C 1
ATOM 695 O O . ARG A 1 89 ? 12.500 -0.219 -19.386 1.00 61.81 89 ARG A O 1
ATOM 702 N N . VAL A 1 90 ? 11.282 -0.880 -17.612 1.00 63.97 90 VAL A N 1
ATOM 703 C CA . VAL A 1 90 ? 10.019 -0.326 -18.078 1.00 63.97 90 VAL A CA 1
ATOM 704 C C . VAL A 1 90 ? 10.064 1.180 -17.808 1.00 63.97 90 VAL A C 1
ATOM 706 O O . VAL A 1 90 ? 10.260 1.553 -16.651 1.00 63.97 90 VAL A O 1
ATOM 709 N N . PRO A 1 91 ? 9.902 2.046 -18.823 1.00 69.69 91 PRO A N 1
ATOM 710 C CA . PRO A 1 91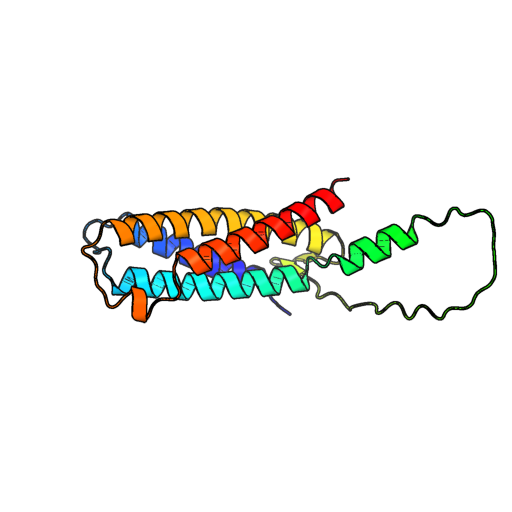 ? 9.776 3.476 -18.579 1.00 69.69 91 PRO A CA 1
ATOM 711 C C . PRO A 1 91 ? 8.553 3.736 -17.694 1.00 69.69 91 PRO A C 1
ATOM 713 O O . PRO A 1 91 ? 7.514 3.085 -17.849 1.00 69.69 91 PRO A O 1
ATOM 716 N N . MET A 1 92 ? 8.680 4.676 -16.763 1.00 70.62 92 MET A N 1
ATOM 717 C CA . MET A 1 92 ? 7.568 5.093 -15.918 1.00 70.62 92 MET A CA 1
ATOM 718 C C . MET A 1 92 ? 6.826 6.236 -16.602 1.00 70.62 92 MET A C 1
ATOM 720 O O . MET A 1 92 ? 7.426 7.256 -16.922 1.00 70.62 92 MET A O 1
ATOM 724 N N . SER A 1 93 ? 5.519 6.082 -16.791 1.00 72.81 93 SER A N 1
ATOM 725 C CA . SER A 1 93 ? 4.635 7.190 -17.153 1.00 72.81 93 SER A CA 1
ATOM 726 C C . SER A 1 93 ? 4.019 7.794 -15.891 1.00 72.81 93 SER A C 1
ATOM 728 O O . SER A 1 93 ? 3.436 7.044 -15.103 1.00 72.81 93 SER A O 1
ATOM 730 N N . LEU A 1 94 ? 4.132 9.113 -15.737 1.00 68.44 94 LEU A N 1
ATOM 731 C CA . LEU A 1 94 ? 3.433 9.908 -14.727 1.00 68.44 94 LEU A CA 1
ATOM 732 C C . LEU A 1 94 ? 2.757 11.093 -15.425 1.00 68.44 94 LEU A C 1
ATOM 734 O O . LEU A 1 94 ? 3.410 12.084 -15.761 1.00 68.44 94 LEU A O 1
ATOM 738 N N . GLY A 1 95 ? 1.455 10.980 -15.686 1.00 72.94 95 GLY A N 1
ATOM 739 C CA . GLY A 1 95 ? 0.749 11.918 -16.562 1.00 72.94 95 GLY A CA 1
ATOM 740 C C . GLY A 1 95 ? 1.391 11.974 -17.955 1.00 72.94 95 GLY A C 1
ATOM 741 O O . GLY A 1 95 ? 1.556 10.942 -18.605 1.00 72.94 95 GLY A O 1
ATOM 742 N N . ASP A 1 96 ? 1.786 13.173 -18.394 1.00 77.75 96 ASP A N 1
ATOM 743 C CA . ASP A 1 96 ? 2.451 13.395 -19.689 1.00 77.75 96 ASP A CA 1
ATOM 744 C C . ASP A 1 96 ? 3.972 13.144 -19.651 1.00 77.75 96 ASP A C 1
ATOM 746 O O . ASP A 1 96 ? 4.647 13.216 -20.681 1.00 77.75 96 ASP A O 1
ATOM 750 N N . PHE A 1 97 ? 4.538 12.859 -18.474 1.00 69.50 97 PHE A N 1
ATOM 751 C CA . PHE A 1 97 ? 5.974 12.649 -18.308 1.00 69.50 97 PHE A CA 1
ATOM 752 C C . PHE A 1 97 ? 6.343 11.175 -18.461 1.00 69.50 97 PHE A C 1
ATOM 754 O O . PHE A 1 97 ? 5.701 10.293 -17.889 1.00 69.50 97 PHE A O 1
ATOM 761 N N . VAL A 1 98 ? 7.429 10.919 -19.194 1.00 79.25 98 VAL A N 1
ATOM 762 C CA . VAL A 1 98 ? 8.060 9.600 -19.292 1.00 79.25 98 VAL A CA 1
ATOM 763 C C . VAL A 1 98 ? 9.420 9.673 -18.616 1.00 79.25 98 VAL A C 1
ATOM 765 O O . VAL A 1 98 ? 10.348 10.277 -19.146 1.00 79.25 98 VAL A O 1
ATOM 768 N N . LEU A 1 99 ? 9.523 9.056 -17.445 1.00 70.31 99 LEU A N 1
ATOM 769 C CA .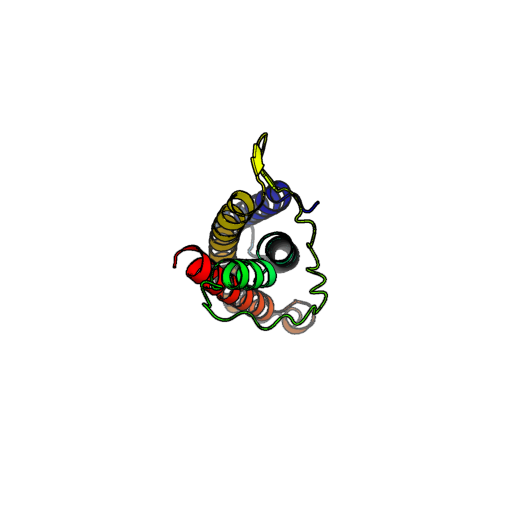 LEU A 1 99 ? 10.751 8.976 -16.665 1.00 70.31 99 LEU A CA 1
ATOM 770 C C . LEU A 1 99 ? 11.493 7.684 -17.008 1.00 70.31 99 LEU A C 1
ATOM 772 O O . LEU A 1 99 ? 10.884 6.618 -17.169 1.00 70.31 99 LEU A O 1
ATOM 776 N N . GLN A 1 100 ? 12.816 7.778 -17.100 1.00 76.62 100 GLN A N 1
ATOM 777 C CA . GLN A 1 100 ? 13.699 6.650 -17.394 1.00 76.62 100 GLN A CA 1
ATOM 778 C C . GLN A 1 100 ? 14.713 6.442 -16.265 1.00 76.62 100 GLN A C 1
ATOM 780 O O . GLN A 1 100 ? 14.962 7.335 -15.455 1.00 76.62 100 GLN A O 1
ATOM 785 N N . ASP A 1 101 ? 15.265 5.231 -16.205 1.00 72.94 101 ASP A N 1
ATOM 786 C CA . ASP A 1 101 ? 16.392 4.846 -15.354 1.00 72.94 101 ASP A CA 1
ATOM 787 C C . ASP A 1 101 ? 16.300 5.324 -13.893 1.00 72.94 101 ASP A C 1
ATOM 789 O O . ASP A 1 101 ? 15.453 4.845 -13.132 1.00 72.94 101 ASP A O 1
ATOM 793 N N . ASP A 1 102 ? 17.201 6.221 -13.485 1.00 73.06 102 ASP A N 1
ATOM 794 C CA . ASP A 1 102 ? 17.343 6.677 -12.104 1.00 73.06 102 ASP A CA 1
ATOM 795 C C . ASP A 1 102 ? 16.192 7.595 -11.679 1.00 73.06 102 ASP A C 1
ATOM 797 O O . ASP A 1 102 ? 15.738 7.500 -10.542 1.00 73.06 102 ASP A O 1
ATOM 801 N N . GLU A 1 103 ? 15.670 8.433 -12.580 1.00 71.62 103 GLU A N 1
ATOM 802 C CA . GLU A 1 103 ? 14.554 9.339 -12.275 1.00 71.62 103 GLU A CA 1
ATOM 803 C C . GLU A 1 103 ? 13.282 8.546 -11.967 1.00 71.62 103 GLU A C 1
ATOM 805 O O . GLU A 1 103 ? 12.608 8.792 -10.965 1.00 71.62 103 GLU A O 1
ATOM 810 N N . ALA A 1 104 ? 12.999 7.532 -12.793 1.00 73.50 104 ALA A N 1
ATOM 811 C CA . ALA A 1 104 ? 11.891 6.613 -12.566 1.00 73.50 104 ALA A CA 1
ATOM 812 C C . ALA A 1 104 ? 12.072 5.836 -11.256 1.00 73.50 104 ALA A C 1
ATOM 814 O O . ALA A 1 104 ? 11.105 5.636 -10.526 1.00 73.50 104 ALA A O 1
ATOM 815 N N . ASN A 1 105 ? 13.299 5.413 -10.939 1.00 74.12 105 ASN A N 1
ATOM 816 C CA . ASN A 1 105 ? 13.596 4.662 -9.723 1.00 74.12 105 ASN A CA 1
ATOM 817 C C . ASN A 1 105 ? 13.435 5.521 -8.459 1.00 74.12 105 ASN A C 1
ATOM 819 O O . ASN A 1 105 ? 12.727 5.120 -7.540 1.00 74.12 105 ASN A O 1
ATOM 823 N N . ILE A 1 106 ? 14.030 6.716 -8.422 1.00 77.62 106 ILE A N 1
ATOM 824 C CA . ILE A 1 106 ? 13.937 7.635 -7.277 1.00 77.62 106 ILE A CA 1
ATOM 825 C C . ILE A 1 106 ? 12.475 7.995 -7.017 1.00 77.62 106 ILE A C 1
ATOM 827 O O . ILE A 1 106 ? 12.005 7.898 -5.879 1.00 77.62 106 ILE A O 1
ATOM 831 N N . LEU A 1 107 ? 11.731 8.336 -8.073 1.00 77.75 107 LEU A N 1
ATOM 832 C CA . LEU A 1 107 ? 10.324 8.673 -7.925 1.00 77.75 107 LEU A CA 1
ATOM 833 C C . LEU A 1 107 ? 9.486 7.459 -7.510 1.00 77.75 107 LEU A C 1
ATOM 835 O O . LEU A 1 107 ? 8.650 7.588 -6.619 1.00 77.75 107 LEU A O 1
ATOM 839 N N . ALA A 1 108 ? 9.736 6.274 -8.083 1.00 78.50 108 ALA A N 1
ATOM 840 C CA . ALA A 1 108 ? 9.081 5.035 -7.661 1.00 78.50 108 ALA A CA 1
ATOM 841 C C . ALA A 1 108 ? 9.304 4.769 -6.172 1.00 78.50 108 ALA A C 1
ATOM 843 O O . ALA A 1 108 ? 8.345 4.524 -5.446 1.00 78.50 108 ALA A O 1
ATOM 844 N N . VAL A 1 109 ? 10.557 4.825 -5.714 1.00 82.25 109 VAL A N 1
ATOM 845 C CA . VAL A 1 109 ? 10.937 4.591 -4.317 1.00 82.25 109 VAL A CA 1
ATOM 846 C C . VAL A 1 109 ? 10.182 5.546 -3.403 1.00 82.25 109 VAL A C 1
ATOM 848 O O . VAL A 1 109 ? 9.553 5.094 -2.445 1.00 82.25 109 VAL A O 1
ATOM 851 N N . GLN A 1 110 ? 10.187 6.844 -3.710 1.00 83.19 110 GLN A N 1
ATOM 852 C CA . GLN A 1 110 ? 9.514 7.840 -2.886 1.00 83.19 110 GLN A CA 1
ATOM 853 C C . GLN A 1 110 ? 7.995 7.625 -2.860 1.00 83.19 110 GLN A C 1
ATOM 855 O O . GLN A 1 110 ? 7.404 7.466 -1.791 1.00 83.19 110 GLN A O 1
ATOM 860 N N . VAL A 1 111 ? 7.369 7.557 -4.033 1.00 84.06 111 VAL A N 1
ATOM 861 C CA . VAL A 1 111 ? 5.911 7.482 -4.178 1.00 84.06 111 VAL A CA 1
ATOM 862 C C . VAL A 1 111 ? 5.352 6.169 -3.628 1.00 84.06 111 VAL A C 1
ATOM 864 O O . VAL A 1 111 ? 4.325 6.166 -2.941 1.00 84.06 111 VAL A O 1
ATOM 867 N N . ILE A 1 112 ? 6.029 5.045 -3.880 1.00 85.50 112 ILE A N 1
ATOM 868 C CA . ILE A 1 112 ? 5.638 3.750 -3.318 1.00 85.50 112 ILE A CA 1
ATOM 869 C C . ILE A 1 112 ? 5.850 3.764 -1.802 1.00 85.50 112 ILE A C 1
ATOM 871 O O . ILE A 1 112 ? 4.959 3.326 -1.080 1.00 85.50 112 ILE A O 1
ATOM 875 N N . SER A 1 113 ? 6.968 4.296 -1.293 1.00 87.44 113 SER A N 1
ATOM 876 C CA . SER A 1 113 ? 7.213 4.373 0.155 1.00 87.44 113 SER A CA 1
ATOM 877 C C . SER A 1 113 ? 6.117 5.156 0.878 1.00 87.44 113 SER A C 1
ATOM 879 O O . SER A 1 113 ? 5.542 4.655 1.842 1.00 87.44 113 SER A O 1
ATOM 881 N N . GLU A 1 114 ? 5.804 6.368 0.418 1.00 88.75 114 GLU A N 1
ATOM 882 C CA . GLU A 1 114 ? 4.758 7.210 1.016 1.00 88.75 114 GLU A CA 1
ATOM 883 C C . GLU A 1 114 ? 3.385 6.526 0.953 1.00 88.75 114 GLU A C 1
ATOM 885 O O . GLU A 1 114 ? 2.629 6.515 1.934 1.00 88.75 114 GLU A O 1
ATOM 890 N N . SER A 1 115 ? 3.090 5.873 -0.174 1.00 88.56 115 SER A N 1
ATOM 891 C CA . SER A 1 115 ? 1.847 5.125 -0.345 1.00 88.56 115 SER A CA 1
ATOM 892 C C . SER A 1 115 ? 1.752 3.944 0.617 1.00 88.56 115 SER A C 1
ATOM 894 O O . SER A 1 115 ? 0.718 3.763 1.252 1.00 88.56 115 SER A O 1
ATOM 896 N N . LEU A 1 116 ? 2.824 3.168 0.784 1.00 89.44 116 LEU A N 1
ATOM 897 C CA . LEU A 1 116 ? 2.852 2.038 1.708 1.00 89.44 116 LEU A CA 1
ATOM 898 C C . LEU A 1 116 ? 2.735 2.487 3.167 1.00 89.44 116 LEU A C 1
ATOM 900 O O . LEU A 1 116 ? 2.006 1.855 3.922 1.00 89.44 116 LEU A O 1
ATOM 904 N N . VAL A 1 117 ? 3.387 3.583 3.571 1.00 91.38 117 VAL A N 1
ATOM 905 C CA . VAL A 1 117 ? 3.223 4.144 4.927 1.00 91.38 117 VAL A CA 1
ATOM 906 C C . VAL A 1 117 ? 1.770 4.540 5.175 1.00 91.38 117 VAL A C 1
ATOM 908 O O . VAL A 1 117 ? 1.196 4.184 6.203 1.00 91.38 117 VAL A O 1
ATOM 911 N N . THR A 1 118 ? 1.147 5.220 4.213 1.00 90.19 118 THR A N 1
ATOM 912 C CA . THR A 1 118 ? -0.276 5.571 4.307 1.00 90.19 118 THR A CA 1
ATOM 913 C C . THR A 1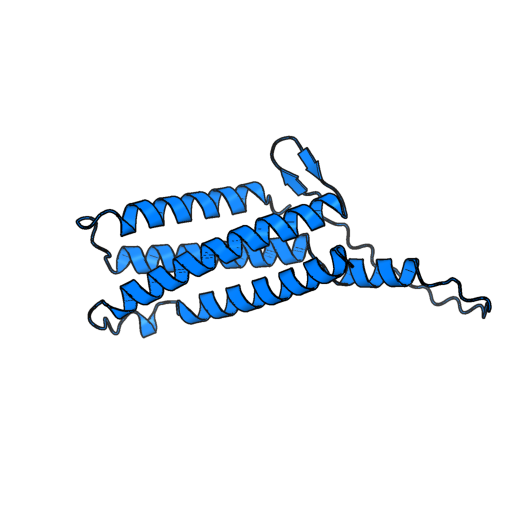 118 ? -1.135 4.314 4.426 1.00 90.19 118 THR A C 1
ATOM 915 O O . THR A 1 118 ? -2.005 4.229 5.289 1.00 90.19 118 THR A O 1
ATOM 918 N N . HIS A 1 119 ? -0.852 3.303 3.607 1.00 89.94 119 HIS A N 1
ATOM 919 C CA . HIS A 1 119 ? -1.590 2.046 3.594 1.00 89.94 119 HIS A CA 1
ATOM 920 C C . HIS A 1 119 ? -1.433 1.236 4.886 1.00 89.94 119 HIS A C 1
ATOM 922 O O . HIS A 1 119 ? -2.366 0.554 5.305 1.00 89.94 119 HIS A O 1
ATOM 928 N N . TYR A 1 120 ? -0.271 1.324 5.532 1.00 91.69 120 TYR A N 1
ATOM 929 C CA . TYR A 1 120 ? -0.024 0.719 6.835 1.00 91.69 120 TYR A CA 1
ATOM 930 C C . TYR A 1 120 ? -0.966 1.292 7.893 1.00 91.69 120 TYR A C 1
ATOM 932 O O . TYR A 1 120 ? -1.636 0.518 8.569 1.00 91.69 120 TYR A O 1
ATOM 940 N N . GLY A 1 121 ? -1.091 2.623 7.963 1.00 90.19 121 GLY A N 1
ATOM 941 C CA . GLY A 1 121 ? -2.016 3.278 8.893 1.00 90.19 121 GLY A CA 1
ATOM 942 C C . GLY A 1 121 ? -3.464 2.812 8.705 1.00 90.19 121 GLY A C 1
ATOM 943 O O . GLY A 1 121 ? -4.135 2.477 9.673 1.00 90.19 121 GLY A O 1
ATOM 944 N N . LEU A 1 122 ? -3.913 2.665 7.452 1.00 87.50 122 LEU A N 1
ATOM 945 C CA . LEU A 1 122 ? -5.255 2.143 7.146 1.00 87.50 122 LEU A CA 1
ATOM 946 C C . LEU A 1 122 ? -5.457 0.713 7.668 1.00 87.50 122 LEU A C 1
ATOM 948 O O . LEU A 1 122 ? -6.525 0.377 8.178 1.00 8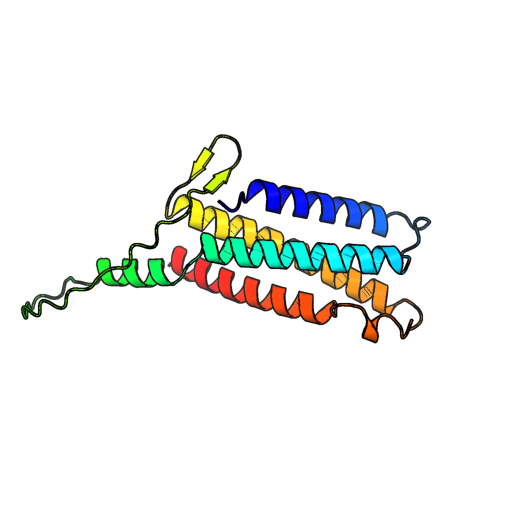7.50 122 LEU A O 1
ATOM 952 N N . LEU A 1 123 ? -4.450 -0.151 7.511 1.00 87.31 123 LEU A N 1
ATOM 953 C CA . LEU A 1 123 ? -4.515 -1.531 7.991 1.00 87.31 123 LEU A CA 1
ATOM 954 C C . LEU A 1 123 ? -4.496 -1.615 9.520 1.00 87.31 123 LEU A C 1
ATOM 956 O O . LEU A 1 123 ? -5.142 -2.502 10.079 1.00 87.31 123 LEU A O 1
ATOM 960 N N . GLU A 1 124 ? -3.783 -0.712 10.194 1.00 88.81 124 GLU A N 1
ATOM 961 C CA . GLU A 1 124 ? -3.834 -0.607 11.653 1.00 88.81 124 GLU A CA 1
ATOM 962 C C . GLU A 1 124 ? -5.219 -0.180 12.130 1.00 88.81 124 GLU A C 1
ATOM 964 O O . GLU A 1 124 ? -5.797 -0.864 12.974 1.00 88.81 124 GLU A O 1
ATOM 969 N N . ASP A 1 125 ? -5.811 0.847 11.520 1.00 84.62 125 ASP A N 1
ATOM 970 C CA . ASP A 1 125 ? -7.168 1.262 11.869 1.00 84.62 125 ASP A CA 1
ATOM 971 C C . ASP A 1 125 ? -8.184 0.122 11.615 1.00 84.62 125 ASP A C 1
ATOM 973 O O . ASP A 1 125 ? -9.076 -0.136 12.428 1.00 84.62 125 ASP A O 1
ATOM 977 N N . LEU A 1 126 ? -8.040 -0.615 10.502 1.00 80.56 126 LEU A N 1
ATOM 978 C CA . LEU A 1 126 ? -8.848 -1.804 10.190 1.00 80.56 126 LEU A CA 1
ATOM 979 C C . LEU A 1 126 ? -8.723 -2.889 11.263 1.00 80.56 126 LEU A C 1
ATOM 981 O O . LEU A 1 126 ? -9.731 -3.488 11.657 1.00 80.56 126 LEU A O 1
ATOM 985 N N . ARG A 1 127 ? -7.498 -3.155 11.727 1.00 82.94 127 ARG A N 1
ATOM 986 C CA . ARG A 1 127 ? -7.218 -4.120 12.796 1.00 82.94 127 ARG A CA 1
ATOM 987 C C . ARG A 1 127 ? -7.897 -3.694 14.095 1.00 82.94 127 ARG A C 1
ATOM 989 O O . ARG A 1 127 ? -8.529 -4.526 14.748 1.00 82.94 127 ARG A O 1
ATOM 996 N N . ASP A 1 128 ? -7.810 -2.417 14.442 1.00 82.44 128 ASP A N 1
ATOM 997 C CA . ASP A 1 128 ? -8.362 -1.884 15.684 1.00 82.44 128 ASP A CA 1
ATOM 998 C C . ASP A 1 128 ? -9.896 -1.947 15.673 1.00 82.44 128 ASP A C 1
ATOM 1000 O O . ASP A 1 128 ? -10.502 -2.474 16.613 1.00 82.44 128 ASP A O 1
ATOM 1004 N N . ILE A 1 129 ? -10.534 -1.556 14.564 1.00 77.56 129 ILE A N 1
ATOM 1005 C CA . ILE A 1 129 ? -11.988 -1.696 14.385 1.00 77.56 129 ILE A CA 1
ATOM 1006 C C . ILE A 1 129 ? -12.401 -3.165 14.470 1.00 77.56 129 ILE A C 1
ATOM 1008 O O . ILE A 1 129 ? -13.345 -3.489 15.191 1.00 77.56 129 ILE A O 1
ATOM 1012 N N . GLN A 1 130 ? -11.692 -4.069 13.794 1.00 75.25 130 GLN A N 1
ATOM 1013 C CA . GLN A 1 130 ? -11.976 -5.500 13.875 1.00 75.25 130 GLN A CA 1
ATOM 1014 C C . GLN A 1 130 ? -11.881 -6.033 15.310 1.00 75.25 130 GLN A C 1
ATOM 1016 O O . GLN A 1 130 ? -12.729 -6.822 15.719 1.00 75.25 130 GLN A O 1
ATOM 1021 N N . SER A 1 131 ? -10.873 -5.608 16.074 1.00 75.38 131 SER A N 1
ATOM 1022 C CA . SER A 1 131 ? -10.680 -6.051 17.458 1.00 75.38 131 SER A CA 1
ATOM 1023 C C . SER A 1 131 ? -11.795 -5.587 18.403 1.00 75.38 131 SER A C 1
ATOM 1025 O O . SER A 1 131 ? -12.085 -6.264 19.389 1.00 75.38 131 SER A O 1
ATOM 1027 N N . SER A 1 132 ? -12.444 -4.462 18.078 1.00 71.19 132 SER A N 1
ATOM 1028 C CA . SER A 1 132 ? -13.565 -3.903 18.841 1.00 71.19 132 SER A CA 1
ATOM 1029 C C . SER A 1 132 ? -14.909 -4.587 18.564 1.00 71.19 132 SER A C 1
ATOM 1031 O O . SER A 1 132 ? -15.845 -4.449 19.353 1.00 71.19 132 SER A O 1
ATOM 1033 N N . GLN A 1 133 ? -15.024 -5.329 17.458 1.00 67.50 133 GLN A N 1
ATOM 1034 C CA . GLN A 1 133 ? -16.247 -6.047 17.105 1.00 67.50 133 GLN A CA 1
ATOM 1035 C C . GLN A 1 133 ? -16.337 -7.373 17.885 1.00 67.50 133 GLN A C 1
ATOM 1037 O O . GLN A 1 133 ? -15.314 -8.032 18.105 1.00 67.50 133 GLN A O 1
ATOM 1042 N N . PRO A 1 134 ? -17.544 -7.817 18.291 1.00 64.19 134 PRO A N 1
ATOM 1043 C CA . PRO A 1 134 ? -17.734 -9.153 18.852 1.00 64.19 134 PRO A CA 1
ATOM 1044 C C . PRO A 1 134 ? -17.130 -10.184 17.897 1.00 64.19 134 PRO A C 1
ATOM 1046 O O . PRO A 1 134 ? -17.384 -10.103 16.697 1.00 64.19 134 PRO A O 1
ATOM 1049 N N . ARG A 1 135 ? -16.311 -11.118 18.408 1.00 58.72 135 ARG A N 1
ATOM 1050 C CA . ARG A 1 135 ? -15.592 -12.112 17.589 1.00 58.72 135 ARG A CA 1
ATOM 1051 C C . ARG A 1 135 ? -16.556 -12.856 16.669 1.00 58.72 135 ARG A C 1
ATOM 1053 O O . ARG A 1 135 ? -17.145 -13.863 17.056 1.00 58.72 135 ARG A O 1
ATOM 1060 N N . ASP A 1 136 ? -16.641 -12.406 15.428 1.00 56.72 136 ASP A N 1
ATOM 1061 C CA . ASP A 1 136 ? -17.266 -13.173 14.374 1.00 56.72 136 ASP A CA 1
ATOM 1062 C C . ASP A 1 136 ? -16.233 -14.211 13.919 1.00 56.72 136 ASP A C 1
ATOM 1064 O O . ASP A 1 136 ? -15.281 -13.919 13.186 1.00 56.72 136 ASP A O 1
ATOM 1068 N N . HIS A 1 137 ? -16.354 -15.431 14.452 1.00 55.81 137 HIS A N 1
ATOM 1069 C CA . HIS A 1 137 ? -15.425 -16.542 14.210 1.00 55.81 137 HIS A CA 1
ATOM 1070 C C . HIS A 1 137 ? -15.224 -16.853 12.714 1.00 55.81 137 HIS A C 1
ATOM 1072 O O . HIS A 1 137 ? -14.235 -17.492 12.347 1.00 55.81 137 HIS A O 1
ATOM 1078 N N . ALA A 1 138 ? -16.116 -16.370 11.844 1.00 54.34 138 ALA A N 1
ATOM 1079 C CA . ALA A 1 138 ? -15.981 -16.454 10.399 1.00 54.34 138 ALA A CA 1
ATOM 1080 C C . ALA A 1 138 ? -14.757 -15.690 9.838 1.00 54.34 138 ALA A C 1
ATOM 1082 O O . ALA A 1 138 ? -14.213 -16.122 8.820 1.00 54.34 138 ALA A O 1
ATOM 1083 N N . PHE A 1 139 ? -14.261 -14.613 10.481 1.00 53.34 139 PHE A N 1
ATOM 1084 C CA . PHE A 1 139 ? -13.176 -13.783 9.892 1.00 53.34 139 PHE A CA 1
ATOM 1085 C C . PHE A 1 139 ? -11.879 -14.553 9.851 1.00 53.34 139 PHE A C 1
ATOM 1087 O O . PHE A 1 139 ? -11.193 -14.586 8.837 1.00 53.34 139 PHE A O 1
ATOM 1094 N N . VAL A 1 140 ? -11.565 -15.180 10.986 1.00 56.28 140 VAL A N 1
ATOM 1095 C CA . VAL A 1 140 ? -10.319 -15.916 11.197 1.00 56.28 140 VAL A CA 1
ATOM 1096 C C . VAL A 1 140 ? -10.206 -17.056 10.182 1.00 56.28 140 VAL A C 1
ATOM 1098 O O . VAL A 1 140 ? -9.107 -17.513 9.890 1.00 56.28 140 VAL A O 1
ATOM 1101 N N . ARG A 1 141 ? -11.342 -17.504 9.626 1.00 51.94 141 ARG A N 1
ATOM 1102 C CA . ARG A 1 141 ? -11.422 -18.618 8.687 1.00 51.94 141 ARG A CA 1
ATOM 1103 C C . ARG A 1 141 ? -11.400 -18.196 7.210 1.00 51.94 141 ARG A C 1
ATOM 1105 O O . ARG A 1 141 ? -10.867 -18.950 6.406 1.00 51.94 141 ARG A O 1
ATOM 1112 N N . GLU A 1 142 ? -11.970 -17.043 6.844 1.00 51.75 142 GLU A N 1
ATOM 1113 C CA . GLU A 1 142 ? -12.096 -16.612 5.434 1.00 51.75 142 GLU A CA 1
ATOM 1114 C C . GLU A 1 142 ? -11.250 -15.394 5.036 1.00 51.75 142 GLU A C 1
ATOM 1116 O O . GLU A 1 142 ? -11.029 -15.168 3.845 1.00 51.75 142 GLU A O 1
ATOM 1121 N N . GLY A 1 143 ? -10.836 -14.563 5.991 1.00 52.19 143 GLY A N 1
ATOM 1122 C CA . GLY A 1 143 ? -10.060 -13.362 5.712 1.00 52.19 143 GLY A CA 1
ATOM 1123 C C . GLY A 1 143 ? -8.585 -13.699 5.551 1.00 52.19 143 GLY A C 1
ATOM 1124 O O . GLY A 1 143 ? -7.998 -14.345 6.420 1.00 52.19 143 GLY A O 1
ATOM 1125 N N . THR A 1 144 ? -7.949 -13.204 4.486 1.00 61.28 144 THR A N 1
ATOM 1126 C CA . THR A 1 144 ? -6.514 -12.933 4.561 1.00 61.28 144 THR A CA 1
ATOM 1127 C C . THR A 1 144 ? -6.298 -12.072 5.799 1.00 61.28 144 THR A C 1
ATOM 1129 O O . THR A 1 144 ? -6.948 -11.040 5.974 1.00 61.28 144 THR A O 1
ATOM 1132 N N . SER A 1 145 ? -5.486 -12.568 6.735 1.00 74.25 145 SER A N 1
ATOM 1133 C CA . SER A 1 145 ? -5.323 -11.899 8.020 1.00 74.25 145 SER A CA 1
ATOM 1134 C C . SER A 1 145 ? -4.841 -10.473 7.767 1.00 74.25 145 SER A C 1
ATOM 1136 O O . SER A 1 145 ? -3.857 -10.277 7.054 1.00 74.25 145 SER A O 1
ATOM 1138 N N . ILE A 1 146 ? -5.509 -9.476 8.351 1.00 82.25 146 ILE A N 1
ATOM 1139 C CA . ILE A 1 146 ? -5.029 -8.087 8.321 1.00 82.25 146 ILE A CA 1
ATOM 1140 C C . ILE A 1 146 ? -3.562 -8.051 8.774 1.00 82.25 146 ILE A C 1
ATOM 1142 O O . ILE A 1 146 ? -2.744 -7.377 8.154 1.00 82.25 146 ILE A O 1
ATOM 1146 N N . GLN A 1 147 ? -3.200 -8.893 9.751 1.00 85.38 147 GLN A N 1
ATOM 1147 C CA . GLN A 1 147 ? -1.818 -9.073 10.187 1.00 85.38 147 GLN A CA 1
ATOM 1148 C C . GLN A 1 147 ? -0.893 -9.561 9.066 1.00 85.38 147 GLN A C 1
ATOM 1150 O O . GLN A 1 147 ? 0.198 -9.035 8.906 1.00 85.38 147 GLN A O 1
ATOM 1155 N N . TYR A 1 148 ? -1.329 -10.518 8.246 1.00 86.94 148 TYR A N 1
ATOM 1156 C CA . TYR A 1 148 ? -0.537 -10.992 7.109 1.00 86.94 148 TYR A CA 1
ATOM 1157 C C . TYR A 1 148 ? -0.273 -9.875 6.089 1.00 86.94 148 TYR A C 1
ATOM 1159 O O . TYR A 1 148 ? 0.840 -9.755 5.570 1.00 86.94 148 TYR A O 1
ATOM 1167 N N . ASN A 1 149 ? -1.272 -9.030 5.823 1.00 87.62 149 ASN A N 1
ATOM 1168 C CA . ASN A 1 149 ? -1.113 -7.872 4.942 1.00 87.62 149 ASN A CA 1
ATOM 1169 C C . ASN A 1 149 ? -0.181 -6.817 5.555 1.00 87.62 149 ASN A C 1
ATOM 1171 O O . ASN A 1 149 ? 0.681 -6.295 4.848 1.00 87.62 149 ASN A O 1
ATOM 1175 N N . ILE A 1 150 ? -0.285 -6.574 6.864 1.00 89.94 150 ILE A N 1
ATOM 1176 C CA . ILE A 1 150 ? 0.648 -5.723 7.614 1.00 89.94 150 ILE A CA 1
ATOM 1177 C C . ILE A 1 150 ? 2.083 -6.260 7.493 1.00 89.94 150 ILE A C 1
ATOM 1179 O O . ILE A 1 150 ? 2.985 -5.517 7.114 1.00 89.94 150 ILE A O 1
ATOM 1183 N N . ASP A 1 151 ? 2.305 -7.553 7.724 1.00 90.00 151 ASP A N 1
ATOM 1184 C CA . ASP A 1 151 ? 3.638 -8.164 7.668 1.00 90.00 151 ASP A CA 1
ATOM 1185 C C . ASP A 1 151 ? 4.236 -8.123 6.251 1.00 90.00 151 ASP A C 1
ATOM 1187 O O . ASP A 1 151 ? 5.447 -7.971 6.065 1.00 90.00 151 ASP A O 1
ATOM 1191 N N . ARG A 1 152 ? 3.404 -8.276 5.211 1.00 89.81 152 ARG A N 1
ATOM 1192 C CA . ARG A 1 152 ? 3.829 -8.078 3.813 1.00 89.81 152 ARG A CA 1
ATOM 1193 C C . ARG A 1 152 ? 4.239 -6.636 3.561 1.00 89.81 152 ARG A C 1
ATOM 1195 O O . ARG A 1 152 ? 5.302 -6.401 2.990 1.00 89.81 152 ARG A O 1
ATOM 1202 N N . LEU A 1 153 ? 3.432 -5.689 4.018 1.00 91.31 153 LEU A N 1
ATOM 1203 C CA . LEU A 1 153 ? 3.696 -4.269 3.857 1.00 91.31 153 LEU A CA 1
ATOM 1204 C C . LEU A 1 153 ? 4.996 -3.860 4.554 1.00 91.31 153 LEU A C 1
ATOM 1206 O O . LEU A 1 153 ? 5.852 -3.242 3.925 1.00 91.31 153 LEU A O 1
ATOM 1210 N N . LEU A 1 154 ? 5.195 -4.271 5.807 1.00 91.31 154 LEU A N 1
ATOM 1211 C CA . LEU A 1 154 ? 6.415 -3.978 6.562 1.00 91.31 154 LEU A CA 1
ATOM 1212 C C . LEU A 1 154 ? 7.670 -4.531 5.874 1.00 91.31 154 LEU A C 1
ATOM 1214 O O . LEU A 1 154 ? 8.698 -3.855 5.837 1.00 91.31 154 LEU A O 1
ATOM 1218 N N . ARG A 1 155 ? 7.590 -5.721 5.263 1.00 90.62 155 ARG A N 1
ATOM 1219 C CA . ARG A 1 155 ? 8.696 -6.270 4.459 1.00 90.62 155 ARG A CA 1
ATOM 1220 C C . ARG A 1 155 ? 8.998 -5.422 3.225 1.00 90.62 155 ARG A C 1
ATOM 1222 O O . ARG A 1 155 ? 10.170 -5.190 2.930 1.00 90.62 155 ARG A O 1
ATOM 1229 N N . MET A 1 156 ? 7.972 -4.936 2.526 1.00 88.75 156 MET A N 1
ATOM 1230 C CA . MET A 1 156 ? 8.162 -4.040 1.381 1.00 88.75 156 MET A CA 1
ATOM 1231 C C . MET A 1 156 ? 8.771 -2.700 1.802 1.00 88.75 156 MET A C 1
ATOM 1233 O O . MET A 1 156 ? 9.733 -2.263 1.178 1.00 88.75 156 MET A O 1
ATOM 1237 N N . LEU A 1 157 ? 8.276 -2.087 2.883 1.00 89.31 157 LEU A N 1
ATOM 1238 C CA . LEU A 1 157 ? 8.850 -0.857 3.438 1.00 89.31 157 LEU A CA 1
ATOM 1239 C C . LEU A 1 157 ? 10.315 -1.046 3.836 1.00 89.31 157 LEU A C 1
ATOM 1241 O O . LEU A 1 157 ? 11.147 -0.200 3.521 1.00 89.31 157 LEU A O 1
ATOM 1245 N N . GLY A 1 158 ? 10.646 -2.169 4.481 1.00 86.75 158 GLY A N 1
ATOM 1246 C CA . GLY A 1 158 ? 12.026 -2.509 4.824 1.00 86.75 158 GLY A CA 1
ATOM 1247 C C . GLY A 1 158 ? 12.930 -2.575 3.593 1.00 86.75 158 GLY A C 1
ATOM 1248 O O . GLY A 1 158 ? 14.001 -1.972 3.589 1.00 86.75 158 GLY A O 1
ATOM 1249 N N . ARG A 1 159 ? 12.472 -3.238 2.521 1.00 84.50 159 ARG A N 1
ATOM 1250 C CA . ARG A 1 159 ? 13.206 -3.311 1.249 1.00 84.50 159 ARG A CA 1
ATOM 1251 C C . ARG A 1 159 ? 13.405 -1.930 0.622 1.00 84.50 159 ARG A C 1
ATOM 1253 O O . ARG A 1 159 ? 14.532 -1.579 0.295 1.00 84.50 159 ARG A O 1
ATOM 1260 N N . ILE A 1 160 ? 12.329 -1.158 0.481 1.00 84.50 160 ILE A N 1
ATOM 1261 C CA . ILE A 1 160 ? 12.361 0.161 -0.168 1.00 84.50 160 ILE A CA 1
ATOM 1262 C C . ILE A 1 160 ? 13.252 1.128 0.609 1.00 84.50 160 ILE A C 1
ATOM 1264 O O . ILE A 1 160 ? 14.004 1.887 0.006 1.00 84.50 160 ILE A O 1
ATOM 1268 N N . ARG A 1 161 ? 13.236 1.070 1.946 1.00 83.62 161 ARG A N 1
ATOM 1269 C CA . ARG A 1 161 ? 14.135 1.874 2.778 1.00 83.62 161 ARG A CA 1
ATOM 1270 C C . ARG A 1 161 ? 15.602 1.543 2.513 1.00 83.62 161 ARG A C 1
ATOM 1272 O O . ARG A 1 161 ? 16.387 2.454 2.299 1.00 83.62 161 ARG A O 1
ATOM 1279 N N . SER A 1 162 ? 15.960 0.258 2.456 1.00 80.44 162 SER A N 1
ATOM 1280 C CA . SER A 1 162 ? 17.330 -0.144 2.107 1.00 80.44 162 SER A CA 1
ATOM 1281 C C . SER A 1 162 ? 17.743 0.305 0.702 1.00 80.44 162 SER A C 1
ATOM 1283 O O . SER A 1 162 ? 18.908 0.606 0.478 1.00 80.44 162 SER A O 1
ATOM 1285 N N . GLU A 1 163 ? 16.813 0.342 -0.252 1.00 75.69 163 GLU A N 1
ATOM 1286 C CA . GLU A 1 163 ? 17.080 0.830 -1.611 1.00 75.69 163 GLU A CA 1
ATOM 1287 C C . GLU A 1 163 ? 17.241 2.349 -1.659 1.00 75.69 163 GLU A C 1
ATOM 1289 O O . GLU A 1 163 ? 18.108 2.845 -2.373 1.00 75.69 163 GLU A O 1
ATOM 1294 N N . ARG A 1 164 ? 16.463 3.082 -0.860 1.00 75.69 164 ARG A N 1
ATOM 1295 C CA . ARG A 1 164 ? 16.609 4.527 -0.695 1.00 75.69 164 ARG A CA 1
ATOM 1296 C C . ARG A 1 164 ? 17.966 4.893 -0.097 1.00 75.69 164 ARG A C 1
ATOM 1298 O O . ARG A 1 164 ? 18.649 5.746 -0.650 1.00 75.69 164 ARG A O 1
ATOM 1305 N N . ASP A 1 165 ? 18.377 4.210 0.970 1.00 77.94 165 ASP A N 1
ATOM 1306 C CA . ASP A 1 165 ? 19.671 4.449 1.621 1.00 77.94 165 ASP A CA 1
ATOM 1307 C C . ASP A 1 165 ? 20.850 4.216 0.645 1.00 77.94 165 ASP A C 1
ATOM 1309 O O . ASP A 1 165 ? 21.874 4.883 0.739 1.00 77.94 165 ASP A O 1
ATOM 1313 N N . LEU A 1 166 ? 20.698 3.302 -0.326 1.00 73.31 166 LEU A N 1
ATOM 1314 C CA . LEU A 1 166 ? 21.681 3.056 -1.392 1.00 73.31 166 LEU A CA 1
ATOM 1315 C C . LEU A 1 166 ? 21.679 4.111 -2.509 1.00 73.31 166 LEU A C 1
ATOM 1317 O O . LEU A 1 166 ? 22.648 4.185 -3.258 1.00 73.31 166 LEU A O 1
ATOM 1321 N N . LEU A 1 167 ? 20.587 4.858 -2.682 1.00 67.56 167 LEU A N 1
ATOM 1322 C CA . LEU A 1 167 ? 20.478 5.933 -3.674 1.00 67.56 167 LEU A CA 1
ATOM 1323 C C . LEU A 1 167 ? 20.972 7.279 -3.125 1.00 67.56 167 LEU A C 1
ATOM 1325 O O . LEU A 1 167 ? 21.390 8.129 -3.906 1.00 67.56 167 LEU A O 1
ATOM 1329 N N . GLU A 1 168 ? 20.895 7.482 -1.806 1.00 67.69 168 GLU A N 1
ATOM 1330 C CA . GLU A 1 168 ? 21.301 8.725 -1.132 1.00 67.69 168 GLU A CA 1
ATOM 1331 C C . GLU A 1 168 ? 22.777 8.733 -0.669 1.00 67.69 168 GLU A C 1
ATOM 1333 O O . GLU A 1 168 ? 23.286 9.803 -0.329 1.00 67.69 168 GLU A O 1
ATOM 1338 N N . GLY A 1 169 ? 23.454 7.576 -0.638 1.00 57.16 169 GLY A N 1
ATOM 1339 C CA . GLY A 1 169 ? 24.854 7.419 -0.199 1.00 57.16 169 GLY A CA 1
ATOM 1340 C C . GLY A 1 169 ? 25.866 7.363 -1.336 1.00 57.16 169 GLY A C 1
ATOM 1341 O O . GLY A 1 169 ? 26.934 7.999 -1.183 1.00 57.16 169 GLY A O 1
#

Radius of gyration: 20.86 Å; chains: 1; bounding box: 71×32×40 Å

Organism: NCBI:txid100816

Foldseek 3Di:
DLAVVVLVVLLVVLVVLLVVCVPPVPSPPDPVSLQVSLVSLVVSLVSLVVLCVQQPDPLVLVVVVVVPPPPPPDDDDDPPVPPPPPPPGDFHDDPPDTHDDPRSNLCSLVVSLVSLVVSLVSLVVSVVVCVPDDDPVVCVVPGPPSVVSNVSSVVVNVSSVVSVVSSVD

Sequence (169 aa):
MIPLDSILQLHHSMIEQWCQTTRCQQCGNTWNTIKALTKVSEKVIALFEAASHAYTTKEYLMHKSLGQSRGQLFSPTLETESSSVTVARVPMSLGDFVLQDDEANILAVQVISESLVTHYGLLEDLRDIQSSQPRDHAFVREGTSIQYNIDRLLRMLGRIRSERDLLEG

pLDDT: mean 71.47, std 16.48, range [31.97, 91.69]